Protein AF-A0A1B8TS24-F1 (afdb_monomer)

Radius of gyration: 27.55 Å; Cα contacts (8 Å, |Δi|>4): 46; chains: 1; bounding box: 54×50×72 Å

Nearest PDB structures (foldseek):
  3zuk-assembly2_B  TM=9.186E-01  e=6.472E-02  Mycobacterium tuberculosis H37Rv
  3dwb-assembly1_A  TM=9.129E-01  e=3.507E-01  Homo sapiens
  5v48-assembly1_B  TM=7.968E-01  e=1.954E-01  Oryctolagus cuniculus
  6sh2-assembly1_AAA  TM=7.983E-01  e=3.742E-01  Homo sapiens

pLDDT: mean 72.68, std 15.46, range [46.53, 96.56]

Secondary structure (DSSP, 8-state):
-TTHHHHHHHTTTGGGTTSS------------SS-GGG--TTS-TTT-HHHHHHHHHHHH-PPP--S-HHHHHHHHHHHHHHHHHHHHHHHHHTT-

Solvent-accessible surface area (backbone atoms only — not comparable to full-atom values): 5971 Å² total; per-residue (Å²): 123,75,68,64,58,53,54,63,65,59,62,68,64,73,71,65,69,77,72,73,80,67,82,73,78,75,76,69,72,69,72,57,87,57,63,72,83,22,36,24,85,89,44,52,57,89,80,39,45,60,48,18,52,36,32,42,44,63,75,69,56,77,81,76,94,56,88,51,60,70,58,54,50,51,53,53,49,52,53,51,49,57,54,49,40,46,52,52,48,56,53,59,64,68,73,106

Foldseek 3Di:
DVVVVVVVVVVVPVVPPPPPPDPPPPPPPVVLLADQQQADCVDDCVRPVLCRRHVNVVVPDDQDPDPPVVSNVVVVVVVVSSVVSSVVVVVVVVVD

Organism: NCBI:txid1774273

Sequence (96 aa):
MKTIKKVFFSAAIASLAFVACKEEKINEEKSAGIVLENMDTSVKPTDDFFRHVNGTWLDKTEIPDESNLIKIFQYKYLLQKAQSMAVVLLFQMKSF

InterPro domains:
  IPR000718 Peptidase M13 [PS51885] (20-96)
  IPR024079 M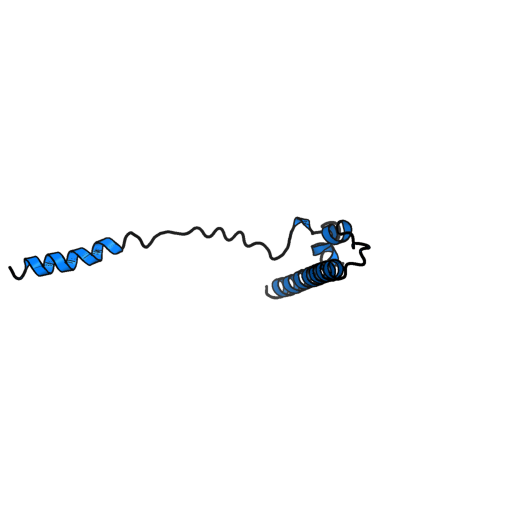etallopeptidase, catalytic domain superfamily [G3DSA:3.40.390.10] (30-70)

Mean predicted aligned error: 15.12 Å

Structure (mmCIF, N/CA/C/O backbone):
data_AF-A0A1B8TS24-F1
#
_entry.id   AF-A0A1B8TS24-F1
#
loop_
_atom_site.group_PDB
_atom_site.id
_atom_site.type_symbol
_atom_site.label_atom_id
_atom_site.label_alt_id
_atom_site.label_comp_id
_atom_site.label_asym_id
_atom_site.label_entity_id
_atom_site.label_seq_id
_atom_site.pdbx_PDB_ins_code
_atom_site.Cartn_x
_atom_site.Cartn_y
_atom_site.Cartn_z
_atom_site.occupancy
_atom_site.B_iso_or_equiv
_atom_site.auth_seq_id
_atom_site.auth_comp_id
_atom_site.auth_asym_id
_atom_site.auth_atom_id
_atom_site.pdbx_PDB_model_num
ATOM 1 N N . MET A 1 1 ? -24.998 38.451 61.395 1.00 50.09 1 MET A N 1
ATOM 2 C CA . MET A 1 1 ? -23.756 38.245 60.598 1.00 50.09 1 MET A CA 1
ATOM 3 C C . MET A 1 1 ? -23.409 36.779 60.272 1.00 50.09 1 MET A C 1
ATOM 5 O O . MET A 1 1 ? -22.512 36.567 59.467 1.00 50.09 1 MET A O 1
ATOM 9 N N . LYS A 1 2 ? -24.068 35.752 60.845 1.00 51.78 2 LYS A N 1
ATOM 10 C CA . LYS A 1 2 ? -23.714 34.330 60.606 1.00 51.78 2 LYS A CA 1
ATOM 11 C C . LYS A 1 2 ? -24.382 33.708 59.366 1.00 51.78 2 LYS A C 1
ATOM 13 O O . LYS A 1 2 ? -23.842 32.771 58.794 1.00 51.78 2 LYS A O 1
ATOM 18 N N . THR A 1 3 ? -25.515 34.249 58.924 1.00 49.25 3 THR A N 1
ATOM 19 C CA . THR A 1 3 ? -26.284 33.757 57.766 1.00 49.25 3 THR A CA 1
ATOM 20 C C . THR A 1 3 ? -25.760 34.300 56.434 1.00 49.25 3 THR A C 1
ATOM 22 O O . THR A 1 3 ? -25.698 33.562 55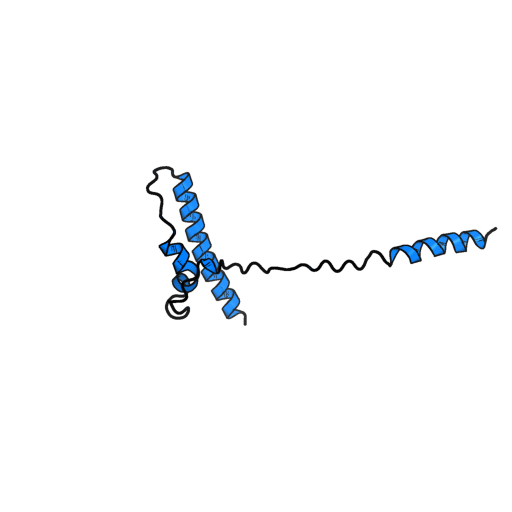.462 1.00 49.25 3 THR A O 1
ATOM 25 N N . ILE A 1 4 ? -25.257 35.539 5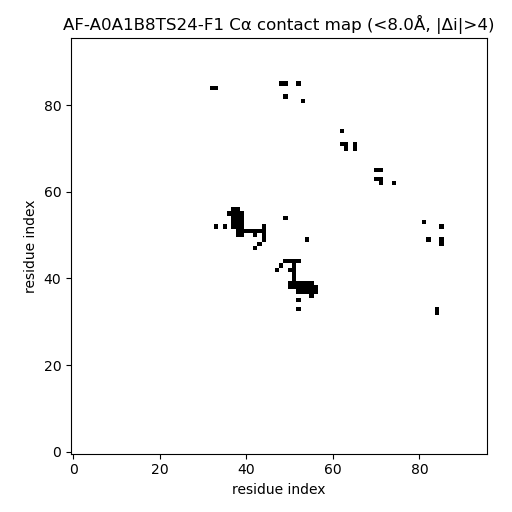6.409 1.00 57.47 4 ILE A N 1
ATOM 26 C CA . ILE A 1 4 ? -24.715 36.189 55.198 1.00 57.47 4 ILE A CA 1
ATOM 27 C C . ILE A 1 4 ? -23.405 35.519 54.737 1.00 57.47 4 ILE A C 1
ATOM 29 O O . ILE A 1 4 ? -23.189 35.335 53.544 1.00 57.47 4 ILE A O 1
ATOM 33 N N . LYS A 1 5 ? -22.569 35.045 55.675 1.00 49.12 5 LYS A N 1
ATOM 34 C CA . LYS A 1 5 ? -21.335 34.299 55.357 1.00 49.12 5 LYS A CA 1
ATOM 35 C C . LYS A 1 5 ? -21.602 32.940 54.694 1.00 49.12 5 LYS A C 1
ATOM 37 O O . LYS A 1 5 ? -20.788 32.496 53.894 1.00 49.12 5 LYS A O 1
ATOM 42 N N . LYS A 1 6 ? -22.737 32.294 54.997 1.00 49.81 6 LYS A N 1
ATOM 43 C CA . LYS A 1 6 ? -23.123 31.006 54.390 1.00 49.81 6 LYS A CA 1
ATOM 44 C C . LYS A 1 6 ? -23.613 31.176 52.950 1.00 49.81 6 LYS A C 1
ATOM 46 O O . LYS A 1 6 ? -23.322 30.331 52.113 1.00 49.81 6 LYS A O 1
ATOM 51 N N . VAL A 1 7 ? -24.277 32.297 52.655 1.00 53.88 7 VAL A N 1
ATOM 52 C CA . VAL A 1 7 ? -24.745 32.628 51.298 1.00 53.88 7 VAL A CA 1
ATOM 53 C C . VAL A 1 7 ? -23.560 32.917 50.369 1.00 53.88 7 VAL A C 1
ATOM 55 O O . VAL A 1 7 ? -23.510 32.375 49.267 1.00 53.88 7 VAL A O 1
ATOM 58 N N . PHE A 1 8 ? -22.544 33.645 50.849 1.00 49.44 8 PHE A N 1
ATOM 59 C CA . PH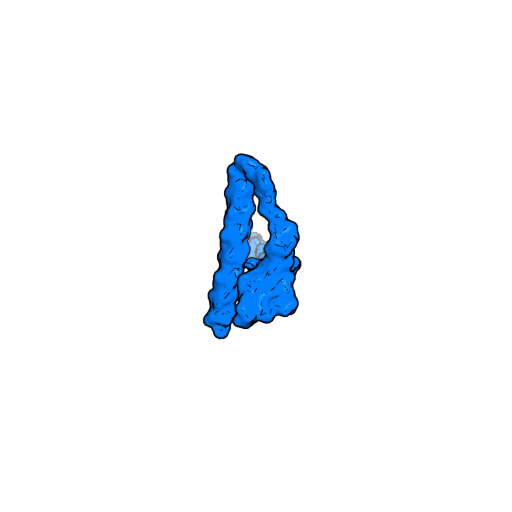E A 1 8 ? -21.314 33.900 50.084 1.00 49.44 8 PHE A CA 1
ATOM 60 C C . PHE A 1 8 ? -20.480 32.640 49.802 1.00 49.44 8 PHE A C 1
ATOM 62 O O . PHE A 1 8 ? -19.808 32.582 48.778 1.00 49.44 8 PHE A O 1
ATOM 69 N N . PHE A 1 9 ? -20.548 31.615 50.657 1.00 48.56 9 PHE A N 1
ATOM 70 C CA . PHE A 1 9 ? -19.823 30.357 50.435 1.00 48.56 9 PHE A CA 1
ATOM 71 C C . PHE A 1 9 ? -20.540 29.413 49.451 1.00 48.56 9 PHE A C 1
ATOM 73 O O . PHE A 1 9 ? -19.893 28.593 48.808 1.00 48.56 9 PHE A O 1
ATOM 80 N N . SER A 1 10 ? -21.863 29.548 49.287 1.00 46.53 10 SER A N 1
ATOM 81 C CA . SER A 1 10 ? -22.652 28.732 48.344 1.00 46.53 10 SER A CA 1
ATOM 82 C C . SER A 1 10 ? -22.647 29.252 46.899 1.00 46.53 10 SER A C 1
ATOM 84 O O . SER A 1 10 ? -22.855 28.480 45.968 1.00 46.53 10 SER A O 1
ATOM 86 N N . ALA A 1 11 ? -22.353 30.540 46.691 1.00 52.22 11 ALA A N 1
ATOM 87 C CA . ALA A 1 11 ? -22.319 31.161 45.362 1.00 52.22 11 ALA A CA 1
ATOM 88 C C . ALA A 1 11 ? -21.026 30.872 44.571 1.00 52.22 11 ALA A C 1
ATOM 90 O O . ALA A 1 11 ? -20.961 31.149 43.379 1.00 52.22 11 ALA A O 1
ATOM 91 N N . ALA A 1 12 ? -20.004 30.297 45.213 1.00 52.88 12 ALA A N 1
ATOM 92 C CA . ALA A 1 12 ? -18.723 29.994 44.577 1.00 52.88 12 ALA A CA 1
ATOM 93 C C . ALA A 1 12 ? -18.741 28.709 43.724 1.00 52.88 12 ALA A C 1
ATOM 95 O O . ALA A 1 12 ? -17.858 28.523 42.897 1.00 52.88 12 ALA A O 1
ATOM 96 N N . ILE A 1 13 ? -19.731 27.826 43.900 1.00 56.78 13 ILE A N 1
ATOM 97 C CA . ILE A 1 13 ? -19.751 26.494 43.262 1.00 56.78 13 ILE A CA 1
ATOM 98 C C . ILE A 1 13 ? -20.610 26.476 41.985 1.00 56.78 13 ILE A C 1
ATOM 100 O O . ILE A 1 13 ? -20.338 25.707 41.067 1.00 56.78 13 ILE A O 1
ATOM 104 N N . ALA A 1 14 ? -21.603 27.364 41.871 1.00 53.09 14 ALA A N 1
ATOM 105 C CA . ALA A 1 14 ? -22.510 27.405 40.719 1.00 53.09 14 ALA A CA 1
ATOM 106 C C . ALA A 1 14 ? -21.860 27.974 39.439 1.00 53.09 14 ALA A C 1
ATOM 108 O O . ALA A 1 14 ? -22.310 27.684 38.333 1.00 53.09 14 ALA A O 1
ATOM 109 N N . SER A 1 15 ? -20.779 28.747 39.571 1.00 53.62 15 SER A N 1
ATOM 110 C CA . SER A 1 15 ? -20.132 29.449 38.451 1.00 53.62 15 SER A CA 1
ATOM 111 C C . SER A 1 15 ? -19.128 28.592 37.668 1.00 53.62 15 SER A C 1
ATOM 113 O O . SER A 1 15 ? -18.749 28.965 36.562 1.00 53.62 15 SER A O 1
ATOM 115 N N . LEU A 1 16 ? -18.690 27.448 38.211 1.00 56.50 16 LEU A N 1
ATOM 116 C CA . LEU A 1 16 ? -17.701 26.567 37.565 1.00 56.50 16 LEU A CA 1
ATOM 117 C C . LEU A 1 16 ? -18.317 25.525 36.616 1.00 56.50 16 LEU A C 1
ATOM 119 O O . LEU A 1 16 ? -17.586 24.878 35.871 1.00 56.50 16 LEU A O 1
ATOM 123 N N . ALA A 1 17 ? -19.645 25.376 36.592 1.00 58.00 17 ALA A N 1
ATOM 124 C CA . ALA A 1 17 ? -20.314 24.355 35.781 1.00 58.00 17 ALA A CA 1
ATOM 125 C C . ALA A 1 17 ? -20.410 24.697 34.278 1.00 58.00 17 ALA A C 1
ATOM 127 O O . ALA A 1 17 ? -20.633 23.804 33.468 1.00 58.00 17 ALA A O 1
ATOM 128 N N . PHE A 1 18 ? -20.213 25.959 33.877 1.00 52.31 18 PHE A N 1
ATOM 129 C CA . PHE A 1 18 ? -20.384 26.383 32.476 1.00 52.31 18 PHE A CA 1
ATOM 130 C C . PHE A 1 18 ? -19.116 26.307 31.608 1.00 52.31 18 PHE A C 1
ATOM 132 O O . PHE A 1 18 ? -19.207 26.483 30.398 1.00 52.31 18 PHE A O 1
ATOM 139 N N . VAL A 1 19 ? -17.940 26.019 32.181 1.00 58.25 19 VAL A N 1
ATOM 140 C CA . VAL A 1 19 ? -16.668 25.975 31.421 1.00 58.25 19 VAL A CA 1
ATOM 141 C C . VAL A 1 19 ? -16.307 24.556 30.945 1.00 58.25 19 VAL A C 1
ATOM 143 O O . VAL A 1 19 ? -15.398 24.390 30.139 1.00 58.25 19 VAL A O 1
ATOM 146 N N . ALA A 1 20 ? -17.034 23.523 31.384 1.00 55.81 20 ALA A N 1
ATOM 147 C CA . ALA A 1 20 ? -16.694 22.126 31.091 1.00 55.81 20 ALA A CA 1
ATOM 148 C C . ALA A 1 20 ? -17.197 21.601 29.730 1.00 55.81 20 ALA A C 1
ATOM 150 O O . ALA A 1 20 ? -16.734 20.557 29.284 1.00 55.81 20 ALA A O 1
ATOM 151 N N . CYS A 1 21 ? -18.092 22.313 29.037 1.00 59.25 21 CYS A N 1
ATOM 152 C CA . CYS A 1 21 ? -18.551 21.922 27.700 1.00 59.25 21 CYS A CA 1
ATOM 153 C C . CYS A 1 21 ? -17.787 22.680 26.611 1.00 59.25 21 CYS A C 1
ATOM 155 O O . CYS A 1 21 ? -18.334 23.536 25.918 1.00 59.25 21 CYS A O 1
ATOM 157 N N . LYS A 1 22 ? -16.507 22.350 26.448 1.00 54.69 22 LYS A N 1
ATOM 158 C CA . LYS A 1 22 ? -15.877 22.426 25.131 1.00 54.69 22 LYS A CA 1
ATOM 159 C C . LYS A 1 22 ? -15.928 21.021 24.550 1.00 54.69 22 LYS A C 1
ATOM 161 O O . LYS A 1 22 ? -15.134 20.169 24.929 1.00 54.69 22 LYS A O 1
ATOM 166 N N . GLU A 1 23 ? -16.875 20.782 23.648 1.00 61.47 23 GLU A N 1
ATOM 167 C CA . GLU A 1 23 ? -16.706 19.719 22.661 1.00 61.47 23 GLU A CA 1
ATOM 168 C C . GLU A 1 23 ? -15.535 20.143 21.777 1.00 61.47 23 GLU A C 1
ATOM 170 O O . GLU A 1 23 ? -15.680 20.895 20.811 1.00 61.47 23 GLU A O 1
ATOM 175 N N . GLU A 1 24 ? -14.340 19.697 22.151 1.00 56.50 24 GLU A N 1
ATOM 176 C CA . GLU A 1 24 ? -13.266 19.575 21.189 1.00 56.50 24 GLU A CA 1
ATOM 177 C C . GLU A 1 24 ? -13.758 18.554 20.171 1.00 56.50 24 GLU A C 1
ATOM 179 O O . GLU A 1 24 ? -13.780 17.351 20.423 1.00 56.50 24 GLU A O 1
ATOM 184 N N . LYS A 1 25 ? -14.240 19.048 19.026 1.00 52.31 25 LYS A N 1
ATOM 185 C CA . LYS A 1 25 ? -14.352 18.225 17.832 1.00 52.31 25 LYS A CA 1
ATOM 186 C C . LYS A 1 25 ? -12.934 17.804 17.495 1.00 52.31 25 LYS A C 1
ATOM 188 O O . LYS A 1 25 ? -12.232 18.492 16.756 1.00 52.31 25 LYS A O 1
ATOM 193 N N . ILE A 1 26 ? -12.513 16.689 18.078 1.00 56.88 26 ILE A N 1
ATOM 194 C CA . ILE A 1 26 ? -11.410 15.908 17.565 1.00 56.88 26 ILE A CA 1
ATOM 195 C C . ILE A 1 26 ? -11.928 15.458 16.203 1.00 56.88 26 ILE A C 1
ATOM 197 O O . ILE A 1 26 ? -12.652 14.472 16.080 1.00 56.88 26 ILE A O 1
ATOM 201 N N . ASN A 1 27 ? -11.638 16.250 15.169 1.00 53.88 27 ASN A N 1
ATOM 202 C CA . ASN A 1 27 ? -11.500 15.699 13.838 1.00 53.88 27 ASN A CA 1
ATOM 203 C C . ASN A 1 27 ? -10.323 14.740 13.968 1.00 53.88 27 ASN A C 1
ATOM 205 O O . ASN A 1 27 ? -9.173 15.088 13.711 1.00 53.88 27 ASN A O 1
ATOM 209 N N . GLU A 1 28 ? -10.623 13.531 14.435 1.00 54.25 28 GLU A N 1
ATOM 210 C CA . GLU A 1 28 ? -9.866 12.371 14.045 1.00 54.25 28 GLU A CA 1
ATOM 211 C C . GLU A 1 28 ? -10.090 12.286 12.535 1.00 54.25 28 GLU A C 1
ATOM 213 O O . GLU A 1 28 ? -10.904 11.509 12.039 1.00 54.25 28 GLU A O 1
ATOM 218 N N . GLU A 1 29 ? -9.341 13.087 11.769 1.00 54.59 29 GLU A N 1
ATOM 219 C CA . GLU A 1 29 ? -8.739 12.534 10.573 1.00 54.59 29 GLU A CA 1
ATOM 220 C C . GLU A 1 29 ? -7.944 11.353 11.099 1.00 54.59 29 GLU A C 1
ATOM 222 O O . GLU A 1 29 ? -6.797 11.459 11.533 1.00 54.59 29 GLU A O 1
ATOM 227 N N . LYS A 1 30 ? -8.650 10.227 11.199 1.00 52.66 30 LYS A N 1
ATOM 228 C CA . LYS A 1 30 ? -8.097 8.915 11.389 1.00 52.66 30 LYS A CA 1
ATOM 229 C C . LYS A 1 30 ? -7.214 8.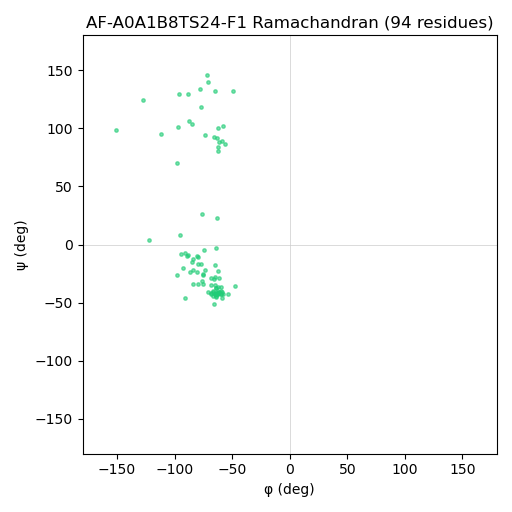800 10.171 1.00 52.66 30 LYS A C 1
ATOM 231 O O . LYS A 1 30 ? -7.705 8.460 9.097 1.00 52.66 30 LYS A O 1
ATOM 236 N N . SER A 1 31 ? -5.962 9.237 10.305 1.00 56.03 31 SER A N 1
ATOM 237 C CA . SER A 1 31 ? -4.964 9.010 9.289 1.00 56.03 31 SER A CA 1
ATOM 238 C C . SER A 1 31 ? -4.981 7.505 9.198 1.00 56.03 31 SER A C 1
ATOM 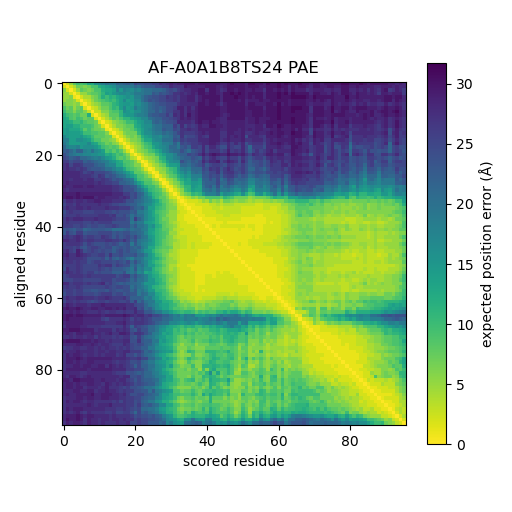240 O O . SER A 1 31 ? -4.595 6.788 10.128 1.00 56.03 31 SER A O 1
ATOM 242 N N . ALA A 1 32 ? -5.644 7.009 8.152 1.00 60.03 32 ALA A N 1
ATOM 243 C CA . ALA A 1 32 ? -5.614 5.605 7.861 1.00 60.03 32 ALA A CA 1
ATOM 244 C C . ALA A 1 32 ? -4.121 5.298 7.907 1.00 60.03 32 ALA A C 1
ATOM 246 O O . ALA A 1 32 ? -3.322 6.061 7.359 1.00 60.03 32 ALA A O 1
ATOM 247 N N . GLY A 1 33 ? -3.700 4.245 8.602 1.00 67.81 33 GLY A N 1
ATOM 248 C CA . GLY A 1 33 ? -2.294 3.823 8.591 1.00 67.81 33 GLY A CA 1
ATOM 249 C C . GLY A 1 33 ? -1.816 3.394 7.192 1.00 67.81 33 GLY A C 1
ATOM 250 O O . GLY A 1 33 ? -0.891 2.601 7.085 1.00 67.81 33 GLY A O 1
ATOM 251 N N . ILE A 1 34 ? -2.498 3.870 6.149 1.00 75.50 34 ILE A N 1
ATOM 252 C CA . ILE A 1 34 ? -2.406 3.666 4.725 1.00 75.50 34 ILE A CA 1
ATOM 253 C C . ILE A 1 34 ? -2.320 5.052 4.099 1.00 75.50 34 ILE A C 1
ATOM 255 O O . ILE A 1 34 ? -3.207 5.890 4.263 1.00 75.50 34 ILE A O 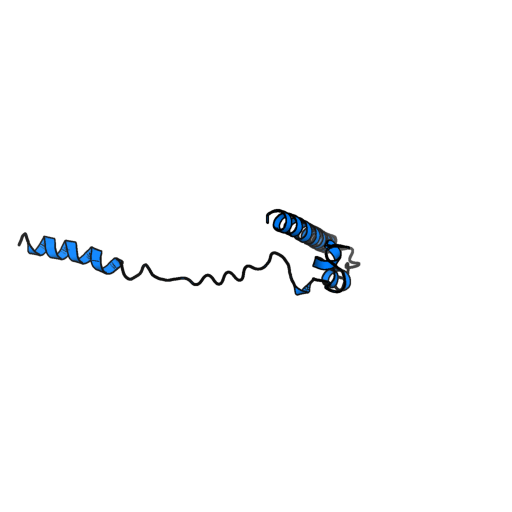1
ATOM 259 N N . VAL A 1 35 ? -1.271 5.251 3.324 1.00 82.56 35 VAL A N 1
ATOM 260 C CA . VAL A 1 35 ? -1.144 6.400 2.436 1.00 82.56 35 VAL A CA 1
ATOM 261 C C . VAL A 1 35 ? -1.875 6.031 1.146 1.00 82.56 35 VAL A C 1
ATOM 263 O O . VAL A 1 35 ? -1.380 5.205 0.380 1.00 82.56 35 VAL A O 1
ATOM 266 N N . LEU A 1 36 ? -3.084 6.563 0.936 1.00 85.81 36 LEU A N 1
ATOM 267 C CA . LEU A 1 36 ? -3.943 6.185 -0.198 1.00 85.81 36 LEU A CA 1
ATOM 268 C C . LEU A 1 36 ? -3.288 6.505 -1.549 1.00 85.81 36 LEU A C 1
ATOM 270 O O . LEU A 1 36 ? -3.507 5.787 -2.521 1.00 85.81 36 LEU A O 1
ATOM 274 N N . GLU A 1 37 ? -2.434 7.530 -1.606 1.00 88.06 37 GLU A N 1
ATOM 275 C CA . GLU A 1 37 ? -1.698 7.910 -2.816 1.00 88.06 37 GLU A CA 1
ATOM 276 C C . GLU A 1 37 ? -0.693 6.841 -3.275 1.00 88.06 37 GLU A C 1
ATOM 278 O O . GLU A 1 37 ? -0.249 6.864 -4.424 1.00 88.06 37 GLU A O 1
ATOM 283 N N . ASN A 1 38 ? -0.328 5.907 -2.390 1.00 88.62 38 ASN A N 1
ATOM 284 C CA . ASN A 1 38 ? 0.614 4.830 -2.686 1.00 88.62 38 ASN A CA 1
ATOM 285 C C . ASN A 1 38 ? -0.061 3.574 -3.255 1.00 88.62 38 ASN A C 1
ATOM 287 O O . ASN A 1 38 ? 0.645 2.679 -3.728 1.00 88.62 38 ASN A O 1
ATOM 291 N N . MET A 1 39 ? -1.395 3.504 -3.239 1.00 90.62 39 MET A N 1
ATOM 292 C CA . MET A 1 39 ? -2.133 2.335 -3.710 1.00 90.62 39 MET A CA 1
ATOM 293 C C . MET A 1 39 ? -2.084 2.207 -5.236 1.00 90.62 39 MET A C 1
ATOM 295 O O . MET A 1 39 ? -2.091 3.199 -5.964 1.00 90.62 39 MET A O 1
ATOM 299 N N . ASP A 1 40 ? -2.058 0.968 -5.716 1.00 94.44 40 ASP A N 1
ATOM 300 C CA . ASP A 1 40 ? -2.207 0.599 -7.123 1.00 94.44 40 ASP A CA 1
ATOM 301 C C . ASP A 1 40 ? -3.541 -0.138 -7.289 1.00 94.44 40 ASP A C 1
ATOM 303 O O . ASP A 1 40 ? -3.667 -1.341 -7.051 1.00 94.44 40 ASP A O 1
ATOM 307 N N . THR A 1 41 ? -4.571 0.617 -7.671 1.00 93.81 41 THR A N 1
ATOM 308 C CA . THR A 1 41 ? -5.939 0.106 -7.839 1.00 93.81 41 THR A CA 1
ATOM 309 C C . THR A 1 41 ? -6.118 -0.742 -9.098 1.00 93.81 41 THR A C 1
ATOM 311 O O . THR A 1 41 ? -7.192 -1.314 -9.285 1.00 93.81 41 THR A O 1
ATOM 314 N N . SER A 1 42 ? -5.090 -0.857 -9.947 1.00 96.56 42 SER A N 1
ATOM 315 C CA . SER A 1 42 ? -5.115 -1.758 -11.104 1.00 96.56 42 SER A CA 1
ATOM 316 C C . SER A 1 42 ? -4.925 -3.225 -10.703 1.00 96.56 42 SER A C 1
ATOM 318 O O . SER A 1 42 ? -5.413 -4.124 -11.389 1.00 96.56 42 SER A O 1
ATOM 320 N N . VAL A 1 43 ? -4.278 -3.471 -9.561 1.00 96.12 43 VAL A N 1
ATOM 321 C CA . VAL A 1 43 ? -4.063 -4.805 -8.997 1.00 96.12 43 VAL A CA 1
ATOM 322 C C . VAL A 1 43 ? -5.143 -5.089 -7.967 1.00 96.12 43 VAL A C 1
ATOM 324 O O . VAL A 1 43 ? -5.394 -4.274 -7.083 1.00 96.12 43 VAL A O 1
ATOM 327 N N . LYS A 1 44 ? -5.810 -6.243 -8.055 1.00 94.44 44 LYS A N 1
ATOM 328 C CA . LYS A 1 44 ? -6.812 -6.615 -7.050 1.00 94.44 44 LYS A CA 1
ATOM 329 C C . LYS A 1 44 ? -6.121 -6.972 -5.729 1.00 94.44 44 LYS A C 1
ATOM 331 O O . LYS A 1 44 ? -5.137 -7.713 -5.747 1.00 94.44 44 LYS A O 1
ATOM 336 N N . PRO A 1 45 ? -6.677 -6.567 -4.573 1.00 91.38 45 PRO A N 1
ATOM 337 C CA . PRO A 1 45 ? -6.112 -6.906 -3.266 1.00 91.38 45 PRO A CA 1
ATOM 338 C C . PRO A 1 45 ? -6.083 -8.416 -2.986 1.00 91.38 45 PRO A C 1
ATOM 340 O O . PRO A 1 45 ? -5.292 -8.863 -2.163 1.00 91.38 45 PRO A O 1
ATOM 343 N N . THR A 1 46 ? -6.935 -9.205 -3.649 1.00 91.31 46 THR A N 1
ATOM 344 C CA . THR A 1 46 ? -6.953 -10.674 -3.539 1.00 91.31 46 THR A CA 1
ATOM 345 C C . THR A 1 46 ? -5.820 -11.352 -4.294 1.00 91.31 46 THR A C 1
ATOM 347 O O . THR A 1 46 ? -5.448 -12.465 -3.935 1.00 91.31 46 THR A O 1
ATOM 350 N N . ASP A 1 47 ? -5.309 -10.701 -5.339 1.00 95.06 47 ASP A N 1
ATOM 351 C CA . ASP A 1 47 ? -4.313 -11.277 -6.239 1.00 95.06 47 ASP A CA 1
ATOM 352 C C . ASP A 1 47 ? -2.908 -10.947 -5.721 1.00 95.06 47 ASP A C 1
ATOM 354 O O . ASP A 1 47 ? -2.065 -11.832 -5.595 1.00 95.06 47 ASP A O 1
ATOM 358 N N . ASP A 1 48 ? -2.684 -9.685 -5.337 1.00 92.69 48 ASP A N 1
ATOM 359 C CA . ASP A 1 48 ? -1.483 -9.242 -4.628 1.00 92.69 48 ASP A CA 1
ATOM 360 C C . ASP A 1 48 ? -1.806 -8.031 -3.740 1.00 92.69 48 ASP A C 1
ATOM 362 O O . ASP A 1 48 ? -1.852 -6.878 -4.178 1.00 92.69 48 ASP A O 1
ATOM 366 N N . PHE A 1 49 ? -2.027 -8.301 -2.454 1.00 89.38 49 PHE A N 1
ATOM 367 C CA . PHE A 1 49 ? -2.350 -7.273 -1.471 1.00 89.38 49 PHE A CA 1
ATOM 368 C C . PHE A 1 49 ? -1.206 -6.271 -1.257 1.00 89.38 49 PHE A C 1
ATOM 370 O O . PHE A 1 49 ? -1.445 -5.076 -1.073 1.00 89.38 49 PHE A O 1
ATOM 377 N N . PHE A 1 50 ? 0.045 -6.742 -1.281 1.00 88.50 50 PHE A N 1
ATOM 378 C CA . PHE A 1 50 ? 1.202 -5.883 -1.046 1.00 88.50 50 PHE A CA 1
ATOM 379 C C . PHE A 1 50 ? 1.360 -4.873 -2.182 1.00 88.50 50 PHE A C 1
ATOM 381 O O . PHE A 1 50 ? 1.547 -3.679 -1.920 1.00 88.50 50 PHE A O 1
ATOM 388 N N . ARG A 1 51 ? 1.215 -5.341 -3.428 1.00 92.06 51 ARG A N 1
ATOM 389 C CA . ARG A 1 51 ? 1.214 -4.493 -4.619 1.00 92.06 51 ARG A CA 1
ATOM 390 C C . ARG A 1 51 ? 0.001 -3.569 -4.658 1.00 92.06 51 ARG A C 1
ATOM 392 O O . ARG A 1 51 ? 0.178 -2.394 -4.944 1.00 92.06 51 ARG A O 1
ATOM 399 N N . HIS A 1 52 ? -1.191 -4.039 -4.297 1.00 92.25 52 HIS A N 1
ATOM 400 C CA . HIS A 1 52 ? -2.378 -3.184 -4.233 1.00 92.25 52 HIS A CA 1
ATOM 401 C C . HIS A 1 52 ? -2.197 -1.993 -3.276 1.00 92.25 52 HIS A C 1
ATOM 403 O O . HIS A 1 52 ? -2.566 -0.869 -3.604 1.00 92.25 52 HIS A O 1
ATOM 409 N N . VAL A 1 53 ? -1.600 -2.211 -2.099 1.00 89.62 53 VAL A N 1
ATOM 410 C CA . VAL A 1 53 ? -1.429 -1.153 -1.088 1.00 89.62 53 VAL A CA 1
ATOM 411 C C . VAL A 1 53 ? -0.252 -0.216 -1.387 1.00 89.62 53 VAL A C 1
ATOM 413 O O . VAL A 1 53 ? -0.331 0.966 -1.064 1.00 89.62 53 VAL A O 1
ATOM 416 N N . ASN A 1 54 ? 0.836 -0.717 -1.986 1.00 89.88 54 ASN A N 1
ATOM 417 C CA . ASN A 1 54 ? 2.091 0.037 -2.126 1.00 89.88 54 ASN A CA 1
ATOM 418 C C . ASN A 1 54 ? 2.577 0.218 -3.575 1.00 89.88 54 ASN A C 1
ATOM 420 O O . ASN A 1 54 ? 3.677 0.729 -3.779 1.00 89.88 54 ASN A O 1
ATOM 424 N N . GLY A 1 55 ? 1.826 -0.224 -4.585 1.00 92.19 55 GLY A N 1
ATOM 425 C CA . GLY A 1 55 ? 2.307 -0.320 -5.967 1.00 92.19 55 GLY A CA 1
ATOM 426 C C . GLY A 1 55 ? 2.756 1.011 -6.560 1.00 92.19 55 GLY A C 1
ATOM 427 O O . GLY A 1 55 ? 3.846 1.082 -7.119 1.00 92.19 55 GLY A O 1
ATOM 428 N N . THR A 1 56 ? 2.009 2.092 -6.326 1.00 92.19 56 THR A N 1
ATOM 429 C CA . THR A 1 56 ? 2.402 3.430 -6.797 1.00 92.19 56 THR A CA 1
ATOM 430 C C . THR A 1 56 ? 3.691 3.912 -6.128 1.00 92.19 56 THR A C 1
ATOM 432 O O . THR A 1 56 ? 4.510 4.579 -6.761 1.00 92.19 56 THR A O 1
ATOM 435 N N . TRP A 1 57 ? 3.906 3.573 -4.854 1.00 88.75 57 TRP A N 1
ATOM 436 C CA . TRP A 1 57 ? 5.151 3.903 -4.157 1.00 88.75 57 TRP A CA 1
ATOM 437 C C . TRP A 1 57 ? 6.330 3.077 -4.673 1.00 88.75 57 TRP A C 1
ATOM 439 O O . TRP A 1 57 ? 7.409 3.634 -4.867 1.00 88.75 57 TRP A O 1
ATOM 449 N N . LEU A 1 58 ? 6.123 1.783 -4.934 1.00 88.69 58 LEU A N 1
ATOM 450 C CA . LEU A 1 58 ? 7.146 0.896 -5.497 1.00 88.69 58 LEU A CA 1
ATOM 451 C C . LEU A 1 58 ? 7.631 1.389 -6.861 1.00 88.69 58 LEU A C 1
ATOM 453 O O . LEU A 1 58 ? 8.827 1.353 -7.122 1.00 88.69 58 LEU A O 1
ATOM 457 N N . ASP A 1 59 ? 6.721 1.885 -7.697 1.00 90.94 59 ASP A N 1
ATOM 458 C CA . ASP A 1 59 ? 7.062 2.337 -9.047 1.00 90.94 59 ASP A CA 1
ATOM 459 C C . ASP A 1 59 ? 7.775 3.698 -9.057 1.00 90.94 59 ASP A C 1
ATOM 461 O O . ASP A 1 59 ? 8.588 3.968 -9.938 1.00 90.94 59 ASP A O 1
ATOM 465 N N . LYS A 1 60 ? 7.470 4.575 -8.090 1.00 89.12 60 LYS A N 1
ATOM 466 C CA . LYS A 1 60 ? 8.030 5.938 -8.015 1.00 89.12 60 LYS A CA 1
ATOM 467 C C . LYS A 1 60 ? 9.286 6.045 -7.156 1.00 89.12 60 LYS A C 1
ATOM 469 O O . LYS A 1 60 ? 10.008 7.035 -7.266 1.00 89.12 60 LYS A O 1
ATOM 474 N N . THR A 1 61 ? 9.521 5.091 -6.259 1.00 85.75 61 THR A N 1
ATOM 475 C CA . THR A 1 61 ? 10.647 5.158 -5.324 1.00 85.75 61 THR A CA 1
ATOM 476 C C . THR A 1 61 ? 11.887 4.555 -5.957 1.00 85.75 61 THR A C 1
ATOM 478 O O . THR A 1 61 ? 12.029 3.340 -6.053 1.00 85.75 61 THR A O 1
ATOM 481 N N . GLU A 1 62 ? 12.821 5.416 -6.339 1.00 80.88 62 GLU A N 1
ATOM 482 C CA . GLU A 1 62 ? 14.135 4.997 -6.808 1.00 80.88 62 GLU A CA 1
ATOM 483 C C . GLU A 1 62 ? 15.033 4.619 -5.621 1.00 80.88 62 GLU A C 1
ATOM 485 O O . GLU A 1 62 ? 15.097 5.330 -4.611 1.00 80.88 62 GLU A O 1
ATOM 490 N N . ILE A 1 63 ? 15.725 3.483 -5.737 1.00 77.00 63 ILE A N 1
ATOM 491 C CA . ILE A 1 63 ? 16.776 3.110 -4.789 1.00 77.00 63 ILE A CA 1
ATOM 492 C C . ILE A 1 63 ? 18.002 3.950 -5.153 1.00 77.00 63 ILE A C 1
ATOM 494 O O . ILE A 1 63 ? 18.506 3.805 -6.265 1.00 77.00 63 ILE A O 1
ATOM 498 N N . PRO A 1 64 ? 18.504 4.813 -4.257 1.00 77.88 64 PRO A N 1
ATOM 499 C CA . PRO A 1 64 ? 19.680 5.608 -4.567 1.00 77.88 64 PRO A CA 1
ATOM 500 C C . PRO A 1 64 ? 20.892 4.691 -4.757 1.00 77.88 64 PRO A C 1
ATOM 502 O O . PRO A 1 64 ? 21.184 3.862 -3.895 1.00 77.88 64 PRO A O 1
ATOM 505 N N . ASP A 1 65 ? 21.648 4.906 -5.833 1.00 77.44 65 ASP A N 1
ATOM 506 C CA . ASP A 1 65 ? 22.938 4.246 -6.106 1.00 77.44 65 ASP A CA 1
ATOM 507 C C . ASP A 1 65 ? 24.087 4.825 -5.246 1.00 77.44 65 ASP A C 1
ATOM 509 O O . ASP A 1 65 ? 25.258 4.868 -5.618 1.00 77.44 65 ASP A O 1
ATOM 513 N N . GLU A 1 66 ? 23.756 5.370 -4.074 1.00 72.38 66 GLU A N 1
ATOM 514 C CA . GLU A 1 66 ? 24.720 6.064 -3.233 1.00 72.38 66 GLU A CA 1
ATOM 515 C C . GLU A 1 66 ? 25.419 5.090 -2.283 1.00 72.38 66 GLU A C 1
ATOM 517 O O . GLU A 1 66 ? 24.781 4.413 -1.480 1.00 72.38 66 GLU A O 1
ATOM 522 N N . SER A 1 67 ? 26.752 5.131 -2.245 1.00 66.88 67 SER A N 1
ATOM 523 C CA . SER A 1 67 ? 27.578 4.448 -1.234 1.00 66.88 67 SER A CA 1
ATOM 524 C C . SER A 1 67 ? 27.366 4.972 0.196 1.00 66.88 67 SER A C 1
ATOM 526 O O . SER A 1 67 ? 27.932 4.442 1.156 1.00 66.88 67 SER A O 1
ATOM 528 N N . ASN A 1 68 ? 26.536 6.007 0.368 1.00 77.06 68 ASN A N 1
ATOM 529 C CA . ASN A 1 68 ? 26.157 6.521 1.671 1.00 77.06 68 ASN A CA 1
ATOM 530 C C . ASN A 1 68 ? 25.173 5.564 2.355 1.00 77.06 68 ASN A C 1
ATOM 532 O O . ASN A 1 68 ? 23.952 5.650 2.201 1.00 77.06 68 ASN A O 1
ATOM 536 N N . LEU A 1 69 ? 25.743 4.681 3.173 1.00 80.56 69 LEU A N 1
ATOM 537 C CA . LEU A 1 69 ? 25.039 3.676 3.961 1.00 80.56 69 LEU A CA 1
ATOM 538 C C . LEU A 1 69 ? 23.836 4.243 4.729 1.00 80.56 69 LEU A C 1
ATOM 540 O O . LEU A 1 69 ? 22.814 3.572 4.811 1.00 80.56 69 LEU A O 1
ATOM 544 N N . ILE A 1 70 ? 23.906 5.478 5.243 1.00 83.12 70 ILE A N 1
ATOM 545 C CA . ILE A 1 70 ? 22.805 6.099 6.003 1.00 83.12 70 ILE A CA 1
ATOM 546 C C . ILE A 1 70 ? 21.552 6.240 5.136 1.00 83.12 70 ILE A C 1
ATOM 548 O O . ILE A 1 70 ? 20.447 5.951 5.599 1.00 83.12 70 ILE A O 1
ATOM 552 N N . LYS A 1 71 ? 21.715 6.634 3.868 1.00 80.06 71 LYS A N 1
ATOM 553 C CA . LYS A 1 71 ? 20.594 6.712 2.931 1.00 80.06 71 LYS A CA 1
ATOM 554 C C . LYS A 1 71 ? 20.046 5.313 2.674 1.00 80.06 71 LYS A C 1
ATOM 556 O O . LYS A 1 71 ? 18.865 5.100 2.917 1.00 80.06 71 LYS A O 1
ATOM 561 N N . ILE A 1 72 ? 20.886 4.335 2.325 1.00 84.00 72 ILE A N 1
ATOM 562 C CA . ILE A 1 72 ? 20.452 2.938 2.114 1.00 84.00 72 ILE A CA 1
ATOM 563 C C . ILE A 1 72 ? 19.675 2.393 3.327 1.00 84.00 72 ILE A C 1
ATOM 565 O O . ILE A 1 72 ? 18.622 1.774 3.160 1.00 84.00 72 ILE A O 1
ATOM 569 N N . PHE A 1 73 ? 20.139 2.660 4.552 1.00 85.06 73 PHE A N 1
ATOM 570 C CA . PHE A 1 73 ? 19.439 2.261 5.776 1.00 85.06 73 PHE A CA 1
ATOM 571 C C . PHE A 1 73 ? 18.060 2.913 5.899 1.00 85.06 73 PHE A C 1
ATOM 573 O O . PHE A 1 73 ? 17.098 2.225 6.243 1.00 85.06 73 PHE A O 1
ATOM 580 N N . GLN A 1 74 ? 17.939 4.199 5.567 1.00 82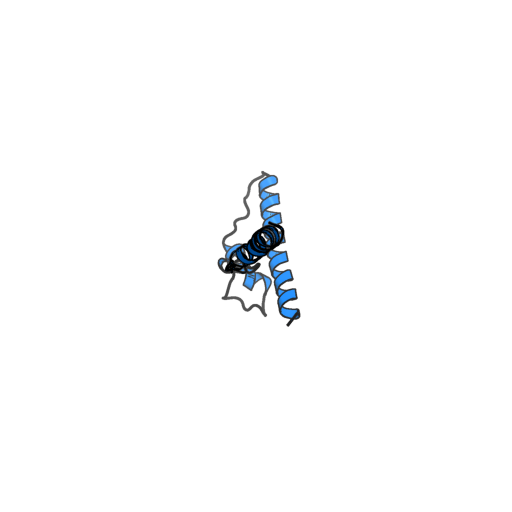.94 74 GLN A N 1
ATOM 581 C CA . GLN A 1 74 ? 16.655 4.895 5.559 1.00 82.94 74 GLN A CA 1
ATOM 582 C C . GLN A 1 74 ? 15.693 4.308 4.515 1.00 82.94 74 GLN A C 1
ATOM 584 O O . GLN A 1 74 ? 14.534 4.048 4.834 1.00 82.94 74 GLN A O 1
ATOM 589 N N . TYR A 1 75 ? 16.158 4.017 3.297 1.00 82.50 75 TYR A N 1
ATOM 590 C CA . TYR A 1 75 ? 15.328 3.367 2.272 1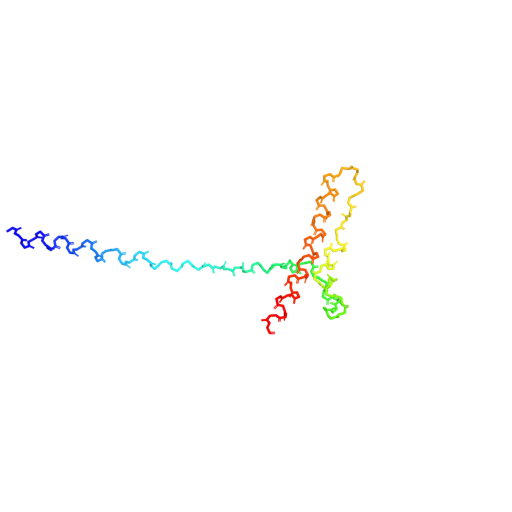.00 82.50 75 TYR A CA 1
ATOM 591 C C . TYR A 1 75 ? 14.890 1.960 2.699 1.00 82.50 75 TYR A C 1
ATOM 593 O O . TYR A 1 75 ? 13.717 1.607 2.572 1.00 82.50 75 TYR A O 1
ATOM 601 N N . LYS A 1 76 ? 15.794 1.171 3.292 1.00 80.19 76 LYS A N 1
ATOM 602 C CA . LYS A 1 76 ? 15.470 -0.158 3.834 1.00 80.19 76 LYS A CA 1
ATOM 603 C C . LYS A 1 76 ? 14.443 -0.088 4.966 1.00 80.19 76 LYS A C 1
ATOM 605 O O . LYS A 1 76 ? 13.573 -0.952 5.057 1.00 80.19 76 LYS A O 1
ATOM 610 N N . TYR A 1 77 ? 14.512 0.942 5.806 1.00 82.94 77 TYR A N 1
ATOM 611 C CA . TYR A 1 77 ? 13.517 1.195 6.845 1.00 82.94 77 TYR A CA 1
ATOM 612 C C . TYR A 1 77 ? 12.139 1.531 6.255 1.00 82.94 77 TYR A C 1
ATOM 614 O O . TYR A 1 77 ? 11.130 0.993 6.711 1.00 82.94 77 TYR A O 1
ATOM 622 N N . LEU A 1 78 ? 12.084 2.361 5.209 1.00 80.06 78 LEU A N 1
ATOM 623 C CA . LEU A 1 78 ? 10.833 2.688 4.516 1.00 80.06 78 LEU A CA 1
ATOM 624 C C . LEU A 1 78 ? 10.209 1.453 3.847 1.00 80.06 78 LEU A C 1
ATOM 626 O O . LEU A 1 78 ? 9.010 1.227 4.006 1.00 80.06 78 LEU A O 1
ATOM 630 N N . LEU A 1 79 ? 11.021 0.603 3.205 1.00 78.19 79 LEU A N 1
ATOM 631 C CA . LEU A 1 79 ? 10.584 -0.687 2.652 1.00 78.19 79 LEU A CA 1
ATOM 632 C C . LEU A 1 79 ? 9.997 -1.607 3.733 1.00 78.19 79 LEU A C 1
ATOM 634 O O . LEU A 1 79 ? 8.914 -2.166 3.559 1.00 78.19 79 LEU A O 1
ATOM 638 N N . GLN A 1 80 ? 10.676 -1.723 4.879 1.00 77.06 80 GLN A N 1
ATOM 639 C CA . GLN A 1 80 ? 10.181 -2.507 6.011 1.00 77.06 80 GLN A CA 1
ATOM 640 C C . GLN A 1 80 ? 8.852 -1.954 6.539 1.00 77.06 80 GLN A C 1
ATOM 642 O O . GLN A 1 80 ? 7.944 -2.718 6.864 1.00 77.06 80 GLN A O 1
ATOM 647 N N . LYS A 1 81 ? 8.716 -0.626 6.617 1.00 78.38 81 LYS A N 1
ATOM 648 C CA . LYS A 1 81 ? 7.488 0.028 7.077 1.00 78.38 81 LYS A CA 1
ATOM 649 C C . LYS A 1 81 ? 6.325 -0.204 6.106 1.00 78.38 81 LYS A C 1
ATOM 651 O O . LYS A 1 81 ? 5.225 -0.490 6.570 1.00 78.38 81 LYS A O 1
ATOM 656 N N . ALA A 1 82 ? 6.568 -0.162 4.794 1.00 76.75 82 ALA A N 1
ATOM 657 C CA . ALA A 1 82 ? 5.578 -0.495 3.765 1.00 76.75 82 ALA A CA 1
ATOM 658 C C . ALA A 1 82 ? 5.058 -1.938 3.896 1.00 76.75 82 ALA A C 1
ATOM 660 O O . ALA A 1 82 ? 3.849 -2.177 3.852 1.00 76.75 82 ALA A O 1
ATOM 661 N N . GLN A 1 83 ? 5.952 -2.898 4.156 1.00 73.94 83 GLN A N 1
ATOM 662 C CA . GLN A 1 83 ? 5.565 -4.285 4.440 1.00 73.94 83 GLN A CA 1
ATOM 663 C C . GLN A 1 83 ? 4.742 -4.404 5.728 1.00 73.94 83 GLN A C 1
ATOM 665 O O . GLN A 1 83 ? 3.721 -5.093 5.748 1.00 73.94 83 GLN A O 1
ATOM 670 N N . SER A 1 84 ? 5.128 -3.690 6.787 1.00 76.69 84 SER A N 1
ATOM 671 C CA . SER A 1 84 ? 4.381 -3.685 8.048 1.00 76.69 84 SER A CA 1
ATOM 672 C C . SER A 1 84 ? 2.973 -3.096 7.900 1.00 76.69 84 SER A C 1
ATOM 674 O O . SER A 1 84 ? 2.046 -3.625 8.505 1.00 76.69 84 SER A O 1
ATOM 676 N N . MET A 1 85 ? 2.775 -2.055 7.078 1.00 73.12 85 MET A N 1
ATOM 677 C CA . MET A 1 85 ? 1.438 -1.495 6.808 1.00 73.12 85 MET A CA 1
ATOM 678 C C . MET A 1 85 ? 0.515 -2.522 6.140 1.00 73.12 85 MET A C 1
ATOM 680 O O . MET A 1 85 ? -0.643 -2.656 6.540 1.00 73.12 85 MET A O 1
ATOM 684 N N . ALA A 1 86 ? 1.036 -3.302 5.186 1.00 75.75 86 ALA A N 1
ATOM 685 C CA . ALA A 1 86 ? 0.267 -4.370 4.553 1.00 75.75 86 ALA A CA 1
ATOM 686 C C . ALA A 1 86 ? -0.152 -5.451 5.573 1.00 75.75 86 ALA A C 1
ATOM 688 O O . ALA A 1 86 ? -1.305 -5.880 5.604 1.00 75.75 86 ALA A O 1
ATOM 689 N N . VAL A 1 87 ? 0.754 -5.845 6.473 1.00 76.25 87 VAL A N 1
ATOM 690 C CA . VAL A 1 87 ? 0.444 -6.812 7.539 1.00 76.25 87 VAL A CA 1
ATOM 691 C C . VAL A 1 87 ? -0.604 -6.259 8.509 1.00 76.25 87 VAL A C 1
ATOM 693 O O . VAL A 1 87 ? -1.566 -6.957 8.822 1.00 76.25 87 VAL A O 1
ATOM 696 N N . VAL A 1 88 ? -0.469 -5.005 8.951 1.00 75.94 88 VAL A N 1
ATOM 697 C CA . VAL A 1 88 ? -1.437 -4.363 9.859 1.00 75.94 88 VAL A CA 1
ATOM 698 C C . VAL A 1 88 ? -2.833 -4.327 9.240 1.00 75.94 88 VAL A C 1
ATOM 700 O O . VAL A 1 88 ? -3.803 -4.631 9.936 1.00 75.94 88 VAL A O 1
ATOM 703 N N . LEU A 1 89 ? -2.956 -4.036 7.941 1.00 73.31 89 LEU A N 1
ATOM 704 C CA . LEU A 1 89 ? -4.265 -4.056 7.290 1.00 73.31 89 LEU A CA 1
ATOM 705 C C . LEU A 1 89 ? -4.888 -5.440 7.240 1.00 73.31 89 LEU A C 1
ATOM 707 O O . LEU A 1 89 ? -6.076 -5.577 7.511 1.00 73.31 89 LEU A O 1
ATOM 711 N N . LEU A 1 90 ? -4.095 -6.462 6.920 1.00 74.94 90 LEU A N 1
ATOM 712 C CA . LEU A 1 90 ? -4.580 -7.839 6.905 1.00 74.94 90 LEU A CA 1
ATOM 713 C C . LEU A 1 90 ? -5.108 -8.256 8.285 1.00 74.94 90 LEU A C 1
ATOM 715 O O . LEU A 1 90 ? -6.118 -8.954 8.367 1.00 74.94 90 LEU A O 1
ATOM 719 N N . PHE A 1 91 ? -4.477 -7.797 9.371 1.00 75.69 91 PHE A N 1
ATOM 720 C CA . PHE A 1 91 ? -4.980 -8.009 10.731 1.00 75.69 91 PHE A CA 1
ATOM 721 C C . PHE A 1 91 ? -6.272 -7.235 11.018 1.00 75.69 91 PHE A C 1
ATOM 723 O O . PHE A 1 91 ? -7.190 -7.806 11.600 1.00 75.69 91 PHE A O 1
ATOM 730 N N . GLN A 1 92 ? -6.380 -5.974 10.588 1.00 74.06 92 GLN A N 1
ATOM 731 C CA . GLN A 1 92 ? -7.616 -5.194 10.739 1.00 74.06 92 GLN A CA 1
ATOM 732 C C . GLN A 1 92 ? -8.780 -5.821 9.957 1.00 74.06 92 GLN A C 1
ATOM 734 O O . GLN A 1 92 ? -9.878 -5.920 10.488 1.00 74.06 92 GLN A O 1
ATOM 739 N N . MET A 1 93 ? -8.537 -6.317 8.740 1.00 72.75 93 MET A N 1
ATOM 740 C CA . MET A 1 93 ? -9.554 -6.972 7.909 1.00 72.75 93 MET A CA 1
ATOM 741 C C . MET A 1 93 ? -10.029 -8.318 8.471 1.00 72.75 93 MET A C 1
ATOM 743 O O . MET A 1 93 ? -11.170 -8.694 8.237 1.00 72.75 93 MET A O 1
ATOM 747 N N . LYS A 1 94 ? -9.181 -9.046 9.211 1.00 69.00 94 LYS A N 1
ATOM 748 C CA . LYS A 1 94 ? -9.560 -10.303 9.885 1.00 69.00 94 LYS A CA 1
ATOM 749 C C . LYS A 1 94 ? -10.304 -10.102 11.206 1.00 69.00 94 LYS A C 1
ATOM 751 O O . LYS A 1 94 ? -10.768 -11.081 11.780 1.00 69.00 94 LYS A O 1
ATOM 756 N N . SER A 1 95 ? -10.354 -8.873 11.714 1.00 53.91 95 SER A N 1
ATOM 757 C CA . SER A 1 95 ? -10.973 -8.552 13.001 1.00 53.91 95 SER A CA 1
ATOM 758 C C . SER A 1 95 ? -12.429 -8.077 12.876 1.00 53.91 95 SER A C 1
ATOM 760 O O . SER A 1 95 ? -12.997 -7.648 13.882 1.00 53.91 95 SER A O 1
ATOM 762 N N . PHE A 1 96 ? -13.008 -8.163 11.673 1.00 48.72 96 PHE A N 1
ATOM 763 C CA . PHE A 1 96 ? -14.427 -7.954 11.372 1.00 48.72 96 PHE A CA 1
ATOM 764 C C . PHE A 1 96 ? -15.112 -9.278 11.032 1.00 48.72 96 PHE A C 1
ATOM 766 O O . PHE A 1 96 ? -14.442 -10.145 10.424 1.00 48.72 96 PHE A O 1
#